Protein AF-A0A542PVY1-F1 (afdb_monomer_lite)

pLDDT: mean 71.06, std 14.9, range [34.75, 87.88]

Radius of gyration: 14.7 Å; chains: 1; bounding box: 42×35×41 Å

Sequence (108 aa):
MTVNDLQDCLGIVIVGTPQEGRYKKALEAAKSHVKQKCNNPFIDVNGKETIPEDVQMGVALVVKSMLEEHSVASNSINGQLTESFFQGATYEAAKQYWKAHRRVGVVG

Secondary structure (DSSP, 8-state):
--HHHHHHHHT----SHHHHHHHHHHHHHHHHHHHHHHT---B-TTS-B---HHHHHHHHHHHHHHHS---S----TTS---GGGG-SHHHHHHHHHHHTT-------

Foldseek 3Di:
DAVVLLCVLVVHDQDDDVSNVLLVVLLVVLLVVLCVQLVHNCQDPVRDRDQPPLLSSLSSLSSVLLVPPPPDDDPPDDDDPPCVSQDDPSNVVSCVSCVVSRPPPPPD

Structure (mmCIF, N/CA/C/O backbone):
data_AF-A0A542PVY1-F1
#
_entry.id   AF-A0A542PVY1-F1
#
loop_
_atom_site.group_PDB
_atom_site.id
_atom_site.type_symbol
_atom_site.label_atom_id
_atom_site.label_alt_id
_atom_site.label_comp_id
_atom_site.label_asym_id
_atom_site.label_entity_id
_atom_site.label_seq_id
_atom_site.pdbx_PDB_ins_code
_atom_site.Cartn_x
_atom_site.Cartn_y
_atom_site.Cartn_z
_atom_site.occupancy
_atom_site.B_iso_or_equiv
_atom_site.auth_seq_id
_atom_site.auth_comp_id
_atom_site.auth_asym_id
_atom_site.auth_atom_id
_atom_site.pdbx_PDB_model_num
ATOM 1 N N . MET A 1 1 ? 1.845 -5.191 5.051 1.00 72.38 1 MET A N 1
ATOM 2 C CA . MET A 1 1 ? 2.269 -5.312 3.644 1.00 72.38 1 MET A CA 1
ATOM 3 C C . MET A 1 1 ? 3.622 -4.643 3.411 1.00 72.38 1 MET A C 1
ATOM 5 O O . MET A 1 1 ? 3.837 -3.484 3.783 1.00 72.38 1 MET A O 1
ATOM 9 N N . THR A 1 2 ? 4.512 -5.415 2.803 1.00 81.19 2 THR A N 1
ATOM 10 C CA . THR A 1 2 ? 5.871 -5.114 2.352 1.00 81.19 2 THR A CA 1
ATOM 11 C C . THR A 1 2 ? 5.916 -5.046 0.820 1.00 81.19 2 THR A C 1
ATOM 13 O O . THR A 1 2 ? 4.907 -5.247 0.146 1.00 81.19 2 THR A O 1
ATOM 16 N N . VAL A 1 3 ? 7.089 -4.760 0.251 1.00 80.44 3 VAL A N 1
ATOM 17 C CA . VAL A 1 3 ? 7.289 -4.763 -1.209 1.00 80.44 3 VAL A CA 1
ATOM 18 C C . VAL A 1 3 ? 7.165 -6.174 -1.797 1.00 80.44 3 VAL A C 1
ATOM 20 O O . VAL A 1 3 ? 6.751 -6.306 -2.942 1.00 80.44 3 VAL A O 1
ATOM 23 N N . ASN A 1 4 ? 7.470 -7.228 -1.033 1.00 82.94 4 ASN A N 1
ATOM 24 C CA . ASN A 1 4 ? 7.249 -8.606 -1.482 1.00 82.94 4 ASN A CA 1
ATOM 25 C C . ASN A 1 4 ? 5.757 -8.930 -1.580 1.00 82.94 4 ASN A C 1
ATOM 27 O O . ASN A 1 4 ? 5.328 -9.457 -2.598 1.00 82.94 4 ASN A O 1
ATOM 31 N N . ASP A 1 5 ? 4.963 -8.538 -0.579 1.00 82.81 5 ASP A N 1
ATOM 32 C CA . ASP A 1 5 ? 3.503 -8.720 -0.624 1.00 82.81 5 ASP A CA 1
ATOM 33 C C . ASP A 1 5 ? 2.889 -7.972 -1.819 1.00 82.81 5 ASP A C 1
ATOM 35 O O . ASP A 1 5 ? 1.951 -8.443 -2.451 1.00 82.81 5 ASP A O 1
ATOM 39 N N . LEU A 1 6 ? 3.447 -6.803 -2.158 1.00 82.31 6 LEU A N 1
ATOM 40 C CA . LEU A 1 6 ? 3.046 -6.037 -3.336 1.00 82.31 6 LEU A CA 1
ATOM 41 C C . LEU A 1 6 ? 3.332 -6.792 -4.646 1.00 82.31 6 LEU A C 1
ATOM 43 O O . LEU A 1 6 ? 2.497 -6.777 -5.548 1.00 82.31 6 LEU A O 1
ATOM 47 N N . GLN A 1 7 ? 4.509 -7.415 -4.756 1.00 83.06 7 GLN A N 1
ATOM 48 C CA . GLN A 1 7 ? 4.887 -8.217 -5.924 1.00 83.06 7 GLN A CA 1
ATOM 49 C C . GLN A 1 7 ? 3.934 -9.392 -6.112 1.00 83.06 7 GLN A C 1
ATOM 51 O O . GLN A 1 7 ? 3.465 -9.608 -7.226 1.00 83.06 7 GLN A O 1
ATOM 56 N N . ASP A 1 8 ? 3.596 -10.075 -5.020 1.00 83.38 8 ASP A N 1
ATOM 57 C CA . ASP A 1 8 ? 2.662 -11.200 -5.022 1.00 83.38 8 ASP A CA 1
ATOM 58 C C . ASP A 1 8 ? 1.238 -10.753 -5.401 1.00 83.38 8 ASP A C 1
ATOM 60 O O . ASP A 1 8 ? 0.648 -11.284 -6.340 1.00 83.38 8 ASP A O 1
ATOM 64 N N . CYS A 1 9 ? 0.735 -9.672 -4.787 1.00 80.56 9 CYS A N 1
ATOM 65 C CA . CYS A 1 9 ? -0.594 -9.122 -5.083 1.00 80.56 9 CYS A CA 1
ATOM 66 C C . CYS A 1 9 ? -0.763 -8.680 -6.545 1.00 80.56 9 CYS A C 1
ATOM 68 O O . CYS A 1 9 ? -1.857 -8.774 -7.098 1.00 80.56 9 CYS A O 1
ATOM 70 N N . LEU A 1 10 ? 0.290 -8.132 -7.159 1.00 79.06 10 LEU A N 1
ATOM 71 C CA . LEU A 1 10 ? 0.229 -7.578 -8.516 1.00 79.06 10 LEU A CA 1
ATOM 72 C C . LEU A 1 10 ? 0.783 -8.517 -9.591 1.00 79.06 10 LEU A C 1
ATOM 74 O O . LEU A 1 10 ? 0.657 -8.201 -10.775 1.00 79.06 10 LEU A O 1
ATOM 78 N N . GLY A 1 11 ? 1.420 -9.624 -9.204 1.00 81.12 11 GLY A N 1
ATOM 79 C CA . GLY A 1 11 ? 2.152 -10.501 -10.119 1.00 81.12 11 GLY A CA 1
ATOM 80 C C . GLY A 1 11 ? 3.301 -9.794 -10.849 1.00 81.12 11 GLY A C 1
ATOM 81 O O . GLY A 1 11 ? 3.599 -10.132 -11.994 1.00 81.12 11 GLY A O 1
ATOM 82 N N . ILE A 1 12 ? 3.916 -8.780 -10.230 1.00 78.81 12 ILE A N 1
ATOM 83 C CA . ILE A 1 12 ? 5.032 -8.016 -10.814 1.00 78.81 12 ILE A CA 1
ATOM 84 C C . ILE A 1 12 ? 6.349 -8.407 -10.156 1.00 78.81 12 ILE A C 1
ATOM 86 O O . ILE A 1 12 ? 6.386 -8.722 -8.971 1.00 78.81 12 ILE A O 1
ATOM 90 N N . VAL A 1 13 ? 7.449 -8.305 -10.899 1.00 79.94 13 VAL A N 1
ATOM 91 C CA . VAL A 1 13 ? 8.795 -8.495 -10.349 1.00 79.94 13 VAL A CA 1
ATOM 92 C C . VAL A 1 13 ? 9.482 -7.140 -10.265 1.00 79.94 13 VAL A C 1
ATOM 94 O O . VAL A 1 13 ? 9.663 -6.461 -11.276 1.00 79.94 13 VAL A O 1
ATOM 97 N N . ILE A 1 14 ? 9.866 -6.738 -9.055 1.00 74.88 14 ILE A N 1
ATOM 98 C CA . ILE A 1 14 ? 10.590 -5.485 -8.824 1.00 74.88 14 ILE A CA 1
ATOM 99 C C . ILE A 1 14 ? 12.074 -5.825 -8.752 1.00 74.88 14 ILE A C 1
ATOM 101 O O . ILE A 1 14 ? 12.546 -6.356 -7.748 1.00 74.88 14 ILE A O 1
ATOM 105 N N . VAL A 1 15 ? 12.813 -5.536 -9.824 1.00 68.25 15 VAL A N 1
ATOM 106 C CA . VAL A 1 15 ? 14.234 -5.890 -9.930 1.00 68.25 15 VAL A CA 1
ATOM 107 C C . VAL A 1 15 ? 15.089 -4.629 -9.858 1.00 68.25 15 VAL A C 1
ATOM 109 O O . VAL A 1 15 ? 15.070 -3.786 -10.752 1.00 68.25 15 VAL A O 1
ATOM 112 N N . GLY A 1 16 ? 15.891 -4.521 -8.799 1.00 66.25 16 GLY A N 1
ATOM 113 C CA . GLY A 1 16 ? 16.911 -3.483 -8.653 1.00 66.25 16 GLY A CA 1
ATOM 114 C C . GLY A 1 16 ? 16.559 -2.362 -7.672 1.00 66.25 16 GLY A C 1
ATOM 115 O O . GLY A 1 16 ? 15.407 -1.960 -7.500 1.00 66.25 16 GLY A O 1
ATOM 116 N N . THR A 1 17 ? 17.604 -1.810 -7.054 1.00 70.50 17 THR A N 1
ATOM 117 C CA . THR A 1 17 ? 17.530 -0.796 -5.990 1.00 70.50 17 THR A CA 1
ATOM 118 C C . THR A 1 17 ? 16.772 0.496 -6.352 1.00 70.50 17 THR A C 1
ATOM 120 O O . THR A 1 17 ? 16.004 0.965 -5.505 1.00 70.50 17 THR A O 1
ATOM 123 N N . PRO A 1 18 ? 16.891 1.097 -7.560 1.00 73.12 18 PRO A N 1
ATOM 124 C CA . PRO A 1 18 ? 16.155 2.326 -7.873 1.00 73.12 18 PRO A CA 1
ATOM 125 C C . PRO A 1 18 ? 14.652 2.096 -8.079 1.00 73.12 18 PRO A C 1
ATOM 127 O O . PRO A 1 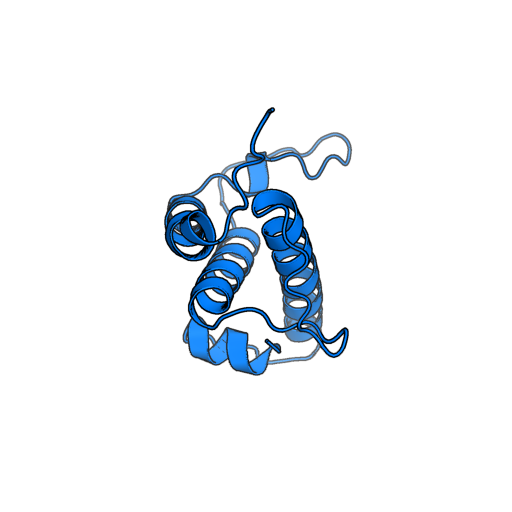18 ? 13.850 2.959 -7.713 1.00 73.12 18 PRO A O 1
ATOM 130 N N . GLN A 1 19 ? 14.248 0.942 -8.624 1.00 70.44 19 GLN A N 1
ATOM 131 C CA . GLN A 1 19 ? 12.833 0.580 -8.717 1.00 70.44 19 GLN A CA 1
ATOM 132 C C . GLN A 1 19 ? 12.275 0.277 -7.331 1.00 70.44 19 GLN A C 1
ATOM 134 O O . GLN A 1 19 ? 11.263 0.856 -6.948 1.00 70.44 19 GLN A O 1
ATOM 139 N N . GLU A 1 20 ? 12.968 -0.537 -6.535 1.00 79.44 20 GLU A N 1
ATOM 140 C CA . GLU A 1 20 ? 12.534 -0.885 -5.181 1.00 79.44 20 GLU A CA 1
ATOM 141 C C . GLU A 1 20 ? 12.303 0.362 -4.310 1.00 79.44 20 GLU A C 1
ATOM 143 O O . GLU A 1 20 ? 11.294 0.462 -3.612 1.00 79.44 20 GLU A O 1
ATOM 148 N N . GLY A 1 21 ? 13.176 1.371 -4.415 1.00 79.56 21 GLY A N 1
ATOM 149 C CA . GLY A 1 21 ? 12.993 2.659 -3.741 1.00 79.56 21 GLY A CA 1
ATOM 150 C C . GLY A 1 21 ? 11.740 3.423 -4.191 1.00 79.56 21 GLY A C 1
ATOM 151 O O . GLY A 1 21 ? 11.049 4.013 -3.356 1.00 79.56 21 GLY A O 1
ATOM 152 N N . ARG A 1 22 ? 11.406 3.395 -5.490 1.00 80.00 22 ARG A N 1
ATOM 153 C CA . ARG A 1 22 ? 10.163 3.988 -6.017 1.00 80.00 22 ARG A CA 1
ATOM 154 C C . ARG A 1 22 ? 8.930 3.253 -5.499 1.00 80.00 22 ARG A C 1
ATOM 156 O O . ARG A 1 22 ? 8.022 3.904 -4.989 1.00 80.00 22 ARG A O 1
ATOM 163 N N . TYR A 1 23 ? 8.932 1.922 -5.551 1.00 82.56 23 TYR A N 1
ATOM 164 C CA . TYR A 1 23 ? 7.834 1.097 -5.047 1.00 82.56 23 TYR A CA 1
ATOM 165 C C . TYR A 1 23 ? 7.634 1.257 -3.539 1.00 82.56 23 TYR A C 1
ATOM 167 O O . TYR A 1 23 ? 6.496 1.363 -3.099 1.00 82.56 23 TYR A O 1
ATOM 175 N N . LYS A 1 24 ? 8.707 1.369 -2.743 1.00 84.44 24 LYS A N 1
ATOM 176 C CA . LYS A 1 24 ? 8.605 1.680 -1.304 1.00 84.44 24 LYS A CA 1
ATOM 177 C C . LYS A 1 24 ? 7.913 3.018 -1.058 1.00 84.44 24 LYS A C 1
ATOM 179 O O . LYS A 1 24 ? 6.987 3.084 -0.257 1.00 84.44 24 LYS A O 1
ATOM 184 N N . LYS A 1 25 ? 8.325 4.077 -1.763 1.00 82.94 25 LYS A N 1
ATOM 185 C CA . LYS A 1 25 ? 7.694 5.402 -1.632 1.00 82.94 25 LYS A CA 1
ATOM 186 C C . LYS A 1 25 ? 6.226 5.382 -2.062 1.00 82.94 25 LYS A C 1
ATOM 188 O O . LYS A 1 25 ? 5.386 5.927 -1.352 1.00 82.94 25 LYS A O 1
ATOM 193 N N . ALA A 1 26 ? 5.922 4.738 -3.188 1.00 83.75 26 ALA A N 1
ATOM 194 C CA . ALA A 1 26 ? 4.554 4.591 -3.676 1.00 83.75 26 ALA A CA 1
ATOM 195 C C . ALA A 1 26 ? 3.693 3.785 -2.695 1.00 83.75 26 ALA A C 1
ATOM 197 O O . ALA A 1 26 ? 2.566 4.174 -2.411 1.00 83.75 26 ALA A O 1
ATOM 198 N N . LEU A 1 27 ? 4.241 2.714 -2.117 1.00 85.75 27 LEU A N 1
ATOM 199 C CA . LEU A 1 27 ? 3.562 1.885 -1.130 1.00 85.75 27 LEU A CA 1
ATOM 200 C C . LEU A 1 27 ? 3.196 2.673 0.131 1.00 85.75 27 LEU A C 1
ATOM 202 O O . LEU A 1 27 ? 2.059 2.600 0.592 1.00 85.75 27 LEU A O 1
ATOM 206 N N . GLU A 1 28 ? 4.129 3.449 0.678 1.00 84.81 28 GLU A N 1
ATOM 207 C CA . GLU A 1 28 ? 3.864 4.279 1.858 1.00 84.81 28 GLU A CA 1
ATOM 208 C C . GLU A 1 28 ? 2.826 5.374 1.565 1.00 84.81 28 GLU A C 1
ATOM 210 O O . GLU A 1 28 ? 1.903 5.589 2.357 1.00 84.81 28 GLU A O 1
ATOM 215 N N . ALA A 1 29 ? 2.904 6.010 0.391 1.00 83.06 29 ALA A N 1
ATOM 216 C CA . ALA A 1 29 ? 1.903 6.977 -0.054 1.00 83.06 29 ALA A CA 1
ATOM 217 C C . ALA A 1 29 ? 0.517 6.334 -0.229 1.00 83.06 29 ALA A C 1
ATOM 219 O O . ALA A 1 29 ? -0.476 6.874 0.258 1.00 83.06 29 ALA A O 1
ATOM 220 N N . ALA A 1 30 ? 0.445 5.155 -0.851 1.00 84.94 30 ALA A N 1
ATOM 221 C CA . ALA A 1 30 ? -0.793 4.411 -1.050 1.00 84.94 30 ALA A CA 1
ATOM 222 C C . ALA A 1 30 ? -1.431 4.004 0.285 1.00 84.94 30 ALA A C 1
ATOM 224 O O . ALA A 1 30 ? -2.625 4.222 0.481 1.00 84.94 30 ALA A O 1
ATOM 225 N N . LYS A 1 31 ? -0.645 3.496 1.244 1.00 84.44 31 LYS A N 1
ATOM 226 C CA . LYS A 1 31 ? -1.132 3.206 2.604 1.00 84.44 31 LYS A CA 1
ATOM 227 C C . LYS A 1 31 ? -1.707 4.453 3.268 1.00 84.44 31 LYS A C 1
ATOM 229 O O . LYS A 1 31 ? -2.803 4.396 3.820 1.00 84.44 31 LYS A O 1
ATOM 234 N N . SER A 1 32 ? -0.988 5.575 3.209 1.00 83.88 32 SER A N 1
ATOM 235 C CA . SER A 1 32 ? -1.449 6.850 3.772 1.00 83.88 32 SER A CA 1
ATOM 236 C C . SER A 1 32 ? -2.763 7.306 3.129 1.00 83.88 32 SER A C 1
ATOM 238 O O . SER A 1 32 ? -3.721 7.633 3.831 1.00 83.88 32 SER A O 1
ATOM 240 N N . HIS A 1 33 ? -2.858 7.227 1.800 1.00 82.75 33 HIS A N 1
ATOM 241 C CA . HIS A 1 33 ? -4.067 7.568 1.050 1.00 82.75 33 HIS A CA 1
ATOM 242 C C . HIS A 1 33 ? -5.258 6.691 1.436 1.00 82.75 33 HIS A C 1
ATOM 244 O O . HIS A 1 33 ? -6.342 7.201 1.716 1.00 82.75 33 HIS A O 1
ATOM 250 N N . VAL A 1 34 ? -5.065 5.373 1.510 1.00 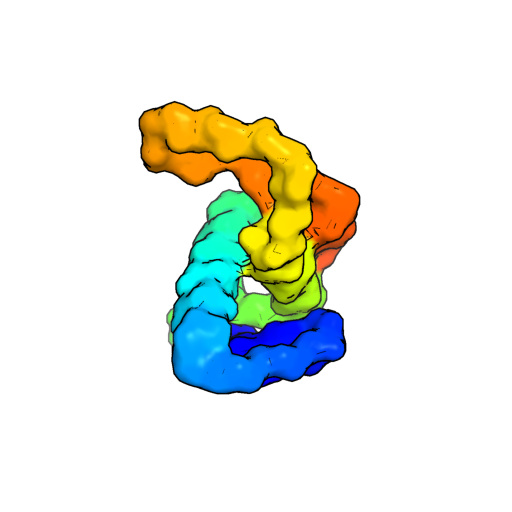82.94 34 VAL A N 1
ATOM 251 C CA . VAL A 1 34 ? -6.129 4.431 1.879 1.00 82.94 34 VAL A CA 1
ATOM 252 C C . VAL A 1 34 ? -6.581 4.646 3.322 1.00 82.94 34 VAL A C 1
ATOM 254 O O . VAL A 1 34 ? -7.786 4.680 3.566 1.00 82.94 34 VAL A O 1
ATOM 257 N N . LYS A 1 35 ? -5.660 4.892 4.264 1.00 82.38 35 LYS A N 1
ATOM 258 C CA . LYS A 1 35 ? -5.995 5.261 5.653 1.00 82.38 35 LYS A CA 1
ATOM 259 C C . LYS A 1 35 ? -6.860 6.518 5.717 1.00 82.38 35 LYS A C 1
ATOM 261 O O . LYS A 1 35 ? -7.890 6.518 6.389 1.00 82.38 35 LYS A O 1
ATOM 266 N N . GLN A 1 36 ? -6.478 7.567 4.985 1.00 82.69 36 GLN A N 1
ATOM 267 C CA . GLN A 1 36 ? -7.239 8.818 4.921 1.00 82.69 36 GLN A CA 1
ATOM 268 C C . GLN A 1 36 ? -8.621 8.610 4.294 1.00 82.69 36 GLN A C 1
ATOM 270 O O . GLN A 1 36 ? -9.627 9.051 4.848 1.00 82.69 36 GLN A O 1
ATOM 275 N N . LYS A 1 37 ? -8.707 7.890 3.167 1.00 80.38 37 LYS A N 1
ATOM 276 C CA . LYS A 1 37 ? -9.984 7.629 2.482 1.00 80.38 37 LYS A CA 1
ATOM 277 C C . LYS A 1 37 ? -10.913 6.735 3.308 1.00 80.38 37 LYS A C 1
ATOM 279 O O . LYS A 1 37 ? -12.127 6.958 3.280 1.00 80.38 37 LYS A O 1
ATOM 284 N N . CYS A 1 38 ? -10.363 5.765 4.041 1.00 77.56 38 CYS A N 1
ATOM 285 C CA . CYS A 1 38 ? -11.118 4.890 4.938 1.00 77.56 38 CYS A CA 1
ATOM 286 C C . CYS A 1 38 ? -11.451 5.538 6.284 1.00 77.56 38 CYS A C 1
ATOM 288 O O . CYS A 1 38 ? -12.291 5.005 7.007 1.00 77.56 38 CYS A O 1
ATOM 290 N N . ASN A 1 39 ? -10.799 6.658 6.615 1.00 80.50 39 ASN A N 1
ATOM 291 C CA . ASN A 1 39 ? -10.814 7.268 7.943 1.00 80.50 39 ASN A CA 1
ATOM 292 C C . ASN A 1 39 ? -10.564 6.227 9.053 1.00 80.50 39 ASN A C 1
ATOM 294 O O . ASN A 1 39 ? -11.240 6.170 10.082 1.00 80.50 39 ASN A O 1
ATOM 298 N N . ASN A 1 40 ? -9.628 5.320 8.778 1.00 78.88 40 ASN A N 1
ATOM 299 C CA . ASN A 1 40 ? -9.266 4.224 9.656 1.00 78.88 40 ASN A CA 1
ATOM 300 C C . ASN A 1 40 ? -7.748 4.045 9.572 1.00 78.88 40 ASN A C 1
ATOM 302 O O . ASN A 1 40 ? -7.234 3.786 8.482 1.00 78.88 40 ASN A O 1
ATOM 306 N N . PRO A 1 41 ? -7.014 4.188 10.686 1.00 72.50 41 PRO A N 1
ATOM 307 C CA . PRO A 1 41 ? -5.569 4.024 10.671 1.00 72.50 41 PRO A CA 1
ATOM 308 C C . PRO A 1 41 ? -5.135 2.558 10.491 1.00 72.50 41 PRO A C 1
ATOM 310 O O . PRO A 1 41 ? -3.943 2.319 10.316 1.00 72.50 41 PRO A O 1
ATOM 313 N N . PHE A 1 42 ? -6.076 1.598 10.500 1.00 77.69 42 PHE A N 1
ATOM 314 C CA . PHE A 1 42 ? -5.812 0.153 10.445 1.00 77.69 42 PHE A CA 1
ATOM 315 C C . PHE A 1 42 ? -4.821 -0.280 11.528 1.00 77.69 42 PHE A C 1
ATOM 317 O O . PHE A 1 42 ? -3.901 -1.053 11.282 1.00 77.69 42 PHE A O 1
ATOM 324 N N . ILE A 1 43 ? -4.984 0.276 12.727 1.00 77.00 43 ILE A N 1
ATOM 325 C CA . ILE A 1 43 ? -4.174 -0.053 13.894 1.00 77.00 43 ILE A CA 1
ATOM 326 C C . ILE A 1 43 ? -4.934 -1.094 14.714 1.00 77.00 43 ILE A C 1
ATOM 328 O O . ILE A 1 43 ? -6.096 -0.890 15.062 1.00 77.00 43 ILE A O 1
ATOM 332 N N . ASP A 1 44 ? -4.269 -2.211 14.985 1.00 71.81 44 ASP A N 1
ATOM 333 C CA . ASP A 1 44 ? -4.770 -3.297 15.820 1.00 71.81 44 ASP A CA 1
ATOM 334 C C . ASP A 1 44 ? -4.715 -2.927 17.315 1.00 71.81 44 ASP A C 1
ATOM 336 O O . ASP A 1 44 ? -4.082 -1.939 17.696 1.00 71.81 44 ASP A O 1
ATOM 340 N N . VAL A 1 45 ? -5.325 -3.732 18.193 1.00 69.44 45 VAL A N 1
ATOM 341 C CA . VAL A 1 45 ? -5.378 -3.481 19.651 1.00 69.44 45 VAL A CA 1
ATOM 342 C C . VAL A 1 45 ? -3.995 -3.352 20.302 1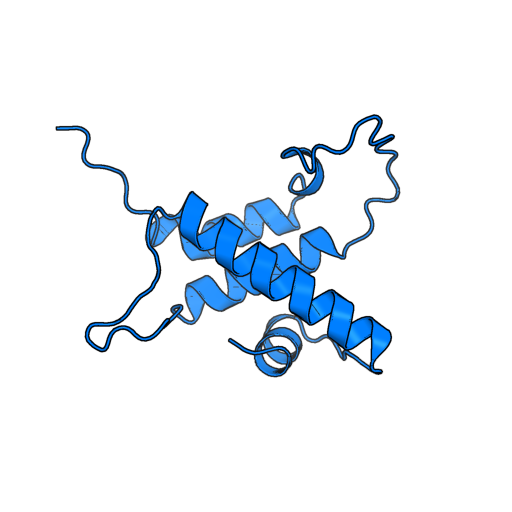.00 69.44 45 VAL A C 1
ATOM 344 O O . VAL A 1 45 ? -3.857 -2.749 21.361 1.00 69.44 45 VAL A O 1
ATOM 347 N N . ASN A 1 46 ? -2.960 -3.870 19.639 1.00 72.75 46 ASN A N 1
ATOM 348 C CA . ASN A 1 46 ? -1.563 -3.787 20.060 1.00 72.75 46 ASN A CA 1
ATOM 349 C C . ASN A 1 46 ? -0.828 -2.526 19.560 1.00 72.75 46 ASN A C 1
ATOM 351 O O . ASN A 1 46 ? 0.392 -2.441 19.678 1.00 72.75 46 ASN A O 1
ATOM 355 N N . GLY A 1 47 ? -1.522 -1.570 18.934 1.00 71.12 47 GLY A N 1
ATOM 356 C CA . GLY A 1 47 ? -0.890 -0.378 18.354 1.00 71.12 47 GLY A CA 1
ATOM 357 C C . GLY A 1 47 ? -0.123 -0.650 17.053 1.00 71.12 47 GLY A C 1
ATOM 358 O O . GLY A 1 47 ? 0.591 0.221 16.561 1.00 71.12 47 GLY A O 1
ATOM 359 N N . LYS A 1 48 ? -0.264 -1.851 16.477 1.00 76.44 48 LYS A N 1
ATOM 360 C CA . LYS A 1 48 ? 0.430 -2.272 15.255 1.00 76.44 48 LYS A CA 1
ATOM 361 C C . LYS A 1 48 ? -0.451 -2.066 14.029 1.00 76.44 48 LYS A C 1
ATOM 363 O O . LYS A 1 48 ? -1.610 -2.471 14.028 1.00 76.44 48 LYS A O 1
ATOM 368 N N . GLU A 1 49 ? 0.113 -1.509 12.960 1.00 74.25 49 GLU A N 1
ATOM 369 C CA . GLU A 1 49 ? -0.579 -1.431 11.672 1.00 74.25 49 GLU A CA 1
ATOM 370 C C . GLU A 1 49 ? -0.857 -2.825 11.105 1.00 74.25 49 GLU A C 1
ATOM 372 O O . GLU A 1 49 ? 0.058 -3.550 10.706 1.00 74.25 49 GLU A O 1
ATOM 377 N N . THR A 1 50 ? -2.137 -3.171 11.046 1.00 77.88 50 THR A N 1
ATOM 378 C CA . THR A 1 50 ? -2.653 -4.418 10.494 1.00 77.88 50 THR A CA 1
ATOM 379 C C . THR A 1 50 ? -3.683 -4.071 9.432 1.00 77.88 50 THR A C 1
ATOM 381 O O . THR A 1 50 ? -4.858 -3.840 9.708 1.00 77.88 50 THR A O 1
ATOM 384 N N . ILE A 1 51 ? -3.209 -3.993 8.190 1.00 78.12 51 ILE A N 1
ATOM 385 C CA . ILE A 1 51 ? -4.059 -3.786 7.018 1.00 78.12 51 ILE A CA 1
ATOM 386 C C . ILE A 1 51 ? -4.673 -5.148 6.645 1.00 78.12 51 ILE A C 1
ATOM 388 O O . ILE A 1 51 ? -3.891 -6.068 6.375 1.00 78.12 51 ILE A O 1
ATOM 392 N N . PRO A 1 52 ? -6.015 -5.290 6.617 1.00 79.75 52 PRO A N 1
ATOM 393 C CA . PRO A 1 52 ? -6.688 -6.519 6.188 1.00 79.75 52 PRO A CA 1
ATOM 394 C C . PRO A 1 52 ? -6.257 -6.924 4.780 1.00 79.75 52 PRO A C 1
ATOM 396 O O . PRO A 1 52 ? -6.014 -6.044 3.956 1.00 79.75 52 PRO A O 1
ATOM 399 N N . GLU A 1 53 ? -6.192 -8.221 4.489 1.00 77.88 53 GLU A N 1
ATOM 400 C CA . GLU A 1 53 ? -5.763 -8.733 3.177 1.00 77.88 53 GLU A CA 1
ATOM 401 C C . GLU A 1 53 ? -6.578 -8.136 2.020 1.00 77.88 53 GLU A C 1
ATOM 403 O O . GLU A 1 53 ? -5.994 -7.697 1.028 1.00 77.88 53 GLU A O 1
ATOM 408 N N . ASP A 1 54 ? -7.892 -7.964 2.196 1.00 75.75 54 ASP A N 1
ATOM 409 C CA . ASP A 1 54 ? -8.749 -7.277 1.222 1.00 75.75 54 ASP A CA 1
ATOM 410 C C . ASP A 1 54 ? -8.229 -5.867 0.909 1.00 75.75 54 ASP A C 1
ATOM 412 O O . ASP A 1 54 ? -8.049 -5.483 -0.246 1.00 75.75 54 ASP A O 1
ATOM 416 N N . VAL A 1 55 ? -7.889 -5.097 1.944 1.00 82.81 55 VAL A N 1
ATOM 417 C CA . VAL A 1 55 ? -7.368 -3.732 1.804 1.00 82.81 55 VAL A CA 1
ATOM 418 C C . VAL A 1 55 ? -5.954 -3.732 1.218 1.00 82.81 55 VAL A C 1
ATOM 420 O O . VAL A 1 55 ? -5.602 -2.786 0.513 1.00 82.81 55 VAL A O 1
ATOM 423 N N . GLN A 1 56 ? -5.149 -4.774 1.451 1.00 84.81 56 GLN A N 1
ATOM 424 C CA . GLN A 1 56 ? -3.810 -4.895 0.862 1.00 84.81 56 GLN A CA 1
ATOM 425 C C . GLN A 1 56 ? -3.874 -4.978 -0.664 1.00 84.81 56 GLN A C 1
ATOM 427 O O . GLN A 1 56 ? -3.110 -4.275 -1.327 1.00 84.81 56 GLN A O 1
ATOM 432 N N . MET A 1 57 ? -4.827 -5.733 -1.222 1.00 84.00 57 MET A N 1
ATOM 433 C CA . MET A 1 57 ? -5.059 -5.777 -2.670 1.00 84.00 57 MET A CA 1
ATOM 434 C C . MET A 1 57 ? -5.467 -4.401 -3.216 1.00 84.00 57 MET A C 1
ATOM 436 O O . MET A 1 57 ? -4.952 -3.946 -4.238 1.00 84.00 57 MET A O 1
ATOM 440 N N . GLY A 1 58 ? -6.323 -3.678 -2.490 1.00 85.31 58 GLY A N 1
ATOM 441 C CA . GLY A 1 58 ? -6.640 -2.288 -2.814 1.00 85.31 58 GLY A CA 1
ATOM 442 C C . GLY A 1 58 ? -5.385 -1.409 -2.847 1.00 85.31 58 GLY A C 1
ATOM 443 O O . GLY A 1 58 ? -5.122 -0.736 -3.844 1.00 85.31 58 GLY A O 1
ATOM 444 N N . VAL A 1 59 ? -4.581 -1.419 -1.778 1.00 86.50 59 VAL A N 1
ATOM 445 C CA . VAL A 1 59 ? -3.321 -0.656 -1.697 1.00 86.50 59 VAL A CA 1
ATOM 446 C C . VAL A 1 59 ? -2.396 -1.018 -2.859 1.00 86.50 59 VAL A C 1
ATOM 448 O O . VAL A 1 59 ? -1.809 -0.124 -3.468 1.00 86.50 59 VAL A O 1
ATOM 451 N N . ALA A 1 60 ? -2.312 -2.298 -3.218 1.00 87.88 60 ALA A N 1
ATOM 452 C CA . ALA A 1 60 ? -1.524 -2.759 -4.348 1.00 87.88 60 ALA A CA 1
ATOM 453 C C . ALA A 1 60 ? -1.999 -2.138 -5.668 1.00 87.88 60 ALA A C 1
ATOM 455 O O . ALA A 1 60 ? -1.192 -1.596 -6.421 1.00 87.88 60 ALA A O 1
ATOM 456 N N . LEU A 1 61 ? -3.309 -2.129 -5.922 1.00 85.25 61 LEU A N 1
ATOM 457 C CA . LEU A 1 61 ? -3.895 -1.501 -7.106 1.00 85.25 61 LEU A CA 1
ATOM 458 C C . LEU A 1 61 ? -3.696 0.022 -7.135 1.00 85.25 61 LEU A C 1
ATOM 460 O O . LEU A 1 61 ? -3.523 0.585 -8.213 1.00 85.25 61 LEU A O 1
ATOM 464 N N . VAL A 1 62 ? -3.648 0.697 -5.980 1.00 84.62 62 VAL A N 1
ATOM 465 C CA . VAL A 1 62 ? -3.265 2.122 -5.914 1.00 84.62 62 VAL A CA 1
ATOM 466 C C . VAL A 1 62 ? -1.831 2.300 -6.359 1.00 84.62 62 VAL A C 1
ATOM 468 O O . VAL A 1 62 ? -1.575 3.120 -7.234 1.00 84.62 62 VAL A O 1
ATOM 471 N N . VAL A 1 63 ? -0.904 1.525 -5.793 1.00 85.12 63 VAL A N 1
ATOM 472 C CA . VAL A 1 63 ? 0.509 1.580 -6.186 1.00 85.12 63 VAL A CA 1
ATOM 473 C C . VAL A 1 63 ? 0.650 1.305 -7.678 1.00 85.12 63 VAL A C 1
ATOM 475 O O . VAL A 1 63 ? 1.354 2.042 -8.360 1.00 85.12 63 VAL A O 1
ATOM 478 N N . LYS A 1 64 ? -0.076 0.310 -8.197 1.00 83.50 64 LYS A N 1
ATOM 479 C CA . LYS A 1 64 ? -0.140 0.031 -9.629 1.00 83.50 64 LYS A CA 1
ATOM 480 C C . LYS A 1 64 ? -0.627 1.254 -10.403 1.00 83.50 64 LYS A C 1
ATOM 482 O O . LYS A 1 64 ? 0.093 1.698 -11.277 1.00 83.50 64 LYS A O 1
ATOM 487 N N . SER A 1 65 ? -1.749 1.867 -10.028 1.00 79.50 65 SER A N 1
ATOM 488 C CA . SER A 1 65 ? -2.269 3.065 -10.709 1.00 79.50 65 SER A CA 1
ATOM 489 C C . SER A 1 65 ? -1.328 4.276 -10.641 1.00 79.50 65 SER A C 1
ATOM 491 O O . SER A 1 65 ? -1.288 5.070 -11.568 1.00 79.50 65 SER A O 1
ATOM 493 N N . MET A 1 66 ? -0.536 4.406 -9.569 1.00 76.06 66 MET A N 1
ATOM 494 C CA . MET A 1 66 ? 0.465 5.471 -9.428 1.00 76.06 66 MET A CA 1
ATOM 495 C C . MET A 1 66 ? 1.688 5.252 -10.328 1.00 76.06 66 MET A C 1
ATOM 497 O O . MET A 1 66 ? 2.416 6.201 -10.612 1.00 76.06 66 MET A O 1
ATOM 501 N N . LEU A 1 67 ? 1.958 3.998 -10.698 1.00 75.69 67 LEU A N 1
ATOM 502 C CA . LEU A 1 67 ? 3.116 3.590 -11.493 1.00 75.69 67 LEU A CA 1
ATOM 503 C C . LEU A 1 67 ? 2.758 3.257 -12.943 1.00 75.69 67 LEU A C 1
ATOM 505 O O . LEU A 1 67 ? 3.644 3.263 -13.794 1.00 75.69 67 LEU A O 1
ATOM 509 N N . GLU A 1 68 ? 1.486 2.980 -13.227 1.00 68.75 68 GLU A N 1
ATOM 510 C CA . GLU A 1 68 ? 0.923 2.975 -14.569 1.00 68.75 68 GLU A CA 1
ATOM 511 C C . GLU A 1 68 ? 1.062 4.400 -15.114 1.00 68.75 68 GLU A C 1
ATOM 513 O O . GLU A 1 68 ? 0.310 5.306 -14.757 1.00 68.75 68 GLU A O 1
ATOM 518 N N . GLU A 1 69 ? 2.085 4.620 -15.944 1.00 53.09 69 GLU A N 1
ATOM 519 C CA . GLU A 1 69 ? 2.245 5.855 -16.701 1.00 53.09 69 GLU A CA 1
ATOM 520 C C . GLU A 1 69 ? 0.977 6.094 -17.518 1.00 53.09 69 GLU A C 1
ATOM 522 O O . GLU A 1 69 ? 0.751 5.483 -18.563 1.00 53.09 69 GLU A O 1
ATOM 527 N N . HIS A 1 70 ? 0.151 7.037 -17.078 1.00 46.91 70 HIS A N 1
ATOM 528 C CA . HIS A 1 70 ? -0.781 7.675 -17.983 1.00 46.91 70 HIS A CA 1
ATOM 529 C C . HIS A 1 70 ? 0.057 8.470 -18.992 1.00 46.91 70 HIS A C 1
ATOM 531 O O . HIS A 1 70 ? 0.423 9.618 -18.746 1.00 46.91 70 HIS A O 1
ATOM 537 N N . SER A 1 71 ? 0.332 7.883 -20.163 1.00 39.84 71 SER A N 1
ATOM 538 C CA . SER A 1 71 ? 0.839 8.573 -21.365 1.00 39.84 71 SER A CA 1
ATOM 539 C C . SER A 1 71 ? -0.149 9.619 -21.922 1.00 39.84 71 SER A C 1
ATOM 541 O O . SER A 1 71 ? -0.181 9.894 -23.117 1.00 39.84 71 SER A O 1
ATOM 543 N N . VAL A 1 72 ? -0.968 10.223 -21.063 1.00 44.19 72 VAL A N 1
ATOM 544 C CA . VAL A 1 72 ? -1.840 11.354 -21.351 1.00 44.19 72 VAL A CA 1
ATOM 545 C C . VAL A 1 72 ? -1.476 12.475 -20.389 1.00 44.19 72 VAL A C 1
ATOM 547 O O . VAL A 1 72 ? -1.972 12.565 -19.272 1.00 44.19 72 VAL A O 1
ATOM 550 N N . ALA A 1 73 ? -0.538 13.295 -20.861 1.00 41.53 73 ALA A N 1
ATOM 551 C CA . ALA A 1 73 ? -0.407 14.719 -20.587 1.00 41.53 73 ALA A CA 1
ATOM 552 C C . ALA A 1 73 ? -1.086 15.216 -19.299 1.00 41.53 73 ALA A C 1
ATOM 554 O O . ALA A 1 73 ? -2.206 15.719 -19.323 1.00 41.53 73 ALA A O 1
ATOM 555 N N . SER A 1 74 ? -0.368 15.182 -18.183 1.00 41.22 74 SER A N 1
ATOM 556 C CA . SER A 1 74 ? -0.608 16.150 -17.117 1.00 41.22 74 SER A CA 1
ATOM 557 C C . SER A 1 74 ? 0.638 16.997 -16.962 1.00 41.22 74 SER A C 1
ATOM 559 O O . SER A 1 74 ? 1.600 16.632 -16.292 1.00 41.22 74 SER A O 1
ATOM 561 N N . ASN A 1 75 ? 0.609 18.150 -17.627 1.00 38.91 75 ASN A N 1
ATOM 562 C CA . ASN A 1 75 ? 1.406 19.304 -17.247 1.00 38.91 75 ASN A CA 1
ATOM 563 C C . ASN A 1 75 ? 1.061 19.657 -15.790 1.00 38.91 75 ASN A C 1
ATOM 565 O O . ASN A 1 75 ? 0.186 20.483 -15.538 1.00 38.91 75 ASN A O 1
ATOM 569 N N . SER A 1 76 ? 1.729 19.035 -14.818 1.00 41.22 76 SER A N 1
ATOM 570 C CA . SER A 1 76 ? 1.717 19.496 -13.430 1.00 41.22 76 SER A CA 1
ATOM 571 C C . SER A 1 76 ? 2.589 20.744 -13.324 1.00 41.22 76 SER A C 1
ATOM 573 O O . SER A 1 76 ? 3.725 20.711 -12.856 1.00 41.22 76 SER A O 1
ATOM 575 N N . ILE A 1 77 ? 2.041 21.870 -13.776 1.00 42.25 77 ILE A N 1
ATOM 576 C CA . ILE A 1 77 ? 2.479 23.186 -13.324 1.00 42.25 77 ILE A CA 1
ATOM 577 C C . ILE A 1 77 ? 2.088 23.262 -11.838 1.00 42.25 77 ILE A C 1
ATOM 579 O O . ILE A 1 77 ? 0.926 23.069 -11.490 1.00 42.25 77 ILE A O 1
ATOM 583 N N . ASN A 1 78 ? 3.056 23.547 -10.964 1.00 39.53 78 ASN A N 1
ATOM 584 C CA . ASN A 1 78 ? 2.849 23.956 -9.568 1.00 39.53 78 ASN A CA 1
ATOM 585 C C . ASN A 1 78 ? 2.539 22.900 -8.484 1.00 39.53 78 ASN A C 1
ATOM 587 O O . ASN A 1 78 ? 1.789 23.175 -7.553 1.00 39.53 78 ASN A O 1
ATOM 591 N N . GLY A 1 79 ? 3.206 21.740 -8.502 1.00 43.38 79 GLY A N 1
ATOM 592 C CA . GLY A 1 79 ? 3.583 21.051 -7.248 1.00 43.38 79 GLY A CA 1
ATOM 593 C C . GLY A 1 79 ? 2.455 20.539 -6.340 1.00 43.38 79 GLY A C 1
ATOM 594 O O . GLY A 1 79 ? 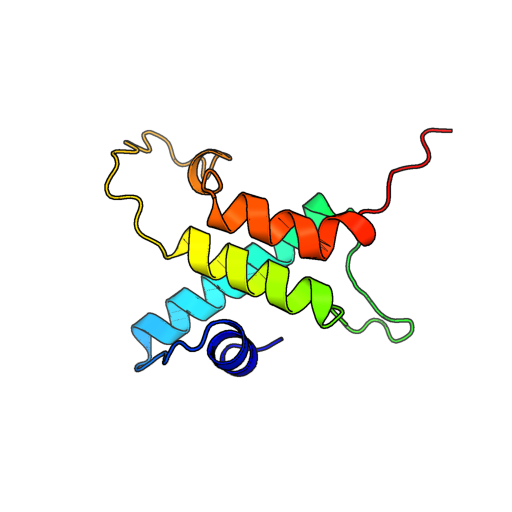2.722 20.122 -5.215 1.00 43.38 79 GLY A O 1
ATOM 595 N N . GLN A 1 80 ? 1.212 20.525 -6.811 1.00 43.03 80 GLN A N 1
ATOM 596 C CA . GLN A 1 80 ? 0.126 19.816 -6.159 1.00 43.03 80 GLN A CA 1
ATOM 597 C C . GLN A 1 80 ? 0.031 18.436 -6.815 1.00 43.03 80 GLN A C 1
ATOM 599 O O . GLN A 1 80 ? -0.316 18.310 -7.988 1.00 43.03 80 GLN A O 1
ATOM 604 N N . LEU A 1 81 ? 0.364 17.384 -6.062 1.00 49.94 81 LEU A N 1
ATOM 605 C CA . LEU A 1 81 ? -0.076 16.013 -6.346 1.00 49.94 81 LEU A CA 1
ATOM 606 C C . LEU A 1 81 ? -1.593 15.960 -6.099 1.00 49.94 81 LEU A C 1
ATOM 608 O O . LEU A 1 81 ? -2.066 15.365 -5.134 1.00 49.94 81 LEU A O 1
ATOM 612 N N . THR A 1 82 ? -2.354 16.708 -6.893 1.00 46.34 82 THR A N 1
ATOM 613 C CA . THR A 1 82 ? -3.806 16.810 -6.781 1.00 46.34 82 THR A CA 1
ATOM 614 C C . THR A 1 82 ? -4.435 15.599 -7.457 1.00 46.34 82 THR A C 1
ATOM 616 O O . THR A 1 82 ? -3.831 14.961 -8.315 1.00 46.34 82 THR A O 1
ATOM 619 N N . GLU A 1 83 ? -5.645 15.263 -7.026 1.00 48.19 83 GLU A N 1
ATOM 620 C CA . GLU A 1 83 ? -6.382 14.003 -7.208 1.00 48.19 83 GLU A CA 1
ATOM 621 C C . GLU A 1 83 ? -6.440 13.407 -8.635 1.00 48.19 83 GLU A C 1
ATOM 623 O O . GLU A 1 83 ? -6.803 12.242 -8.792 1.00 48.19 83 GLU A O 1
ATOM 628 N N . SER A 1 84 ? -6.022 14.152 -9.657 1.00 46.28 84 SER A N 1
ATOM 629 C CA . SER A 1 84 ? -5.882 13.757 -11.063 1.00 46.28 84 SER A CA 1
ATOM 630 C C . SER A 1 84 ? -4.938 12.568 -11.305 1.00 46.28 84 SER A C 1
ATOM 632 O O . SER A 1 84 ? -5.140 11.831 -12.263 1.00 46.28 84 SER A O 1
ATOM 634 N N . PHE A 1 85 ? -3.939 12.328 -10.442 1.00 52.34 85 PHE A N 1
ATOM 635 C CA . PHE A 1 85 ? -3.058 11.144 -10.545 1.00 52.34 85 PHE A CA 1
ATOM 636 C C . PHE A 1 85 ? -3.768 9.823 -10.214 1.00 52.34 85 PHE A C 1
ATOM 638 O O . PHE A 1 85 ? -3.290 8.755 -10.578 1.00 52.34 85 PHE A O 1
ATOM 645 N N . PHE A 1 86 ? -4.906 9.888 -9.522 1.00 56.50 86 PHE A N 1
ATOM 646 C CA . PHE A 1 86 ? -5.689 8.724 -9.111 1.00 56.50 86 PHE A CA 1
ATOM 647 C C . PHE A 1 86 ? -6.972 8.590 -9.948 1.00 56.50 86 PHE A C 1
ATOM 649 O O . PHE A 1 86 ? -7.988 8.106 -9.456 1.00 56.50 86 PHE A O 1
ATOM 656 N N . GLN A 1 87 ? -6.967 9.040 -11.206 1.00 51.44 87 GLN A N 1
ATOM 657 C CA . GLN A 1 87 ? -8.076 8.838 -12.142 1.00 51.44 87 GLN A CA 1
ATOM 658 C C . GLN A 1 87 ? -7.749 7.714 -13.126 1.00 51.44 87 GLN A C 1
ATOM 660 O O . GLN A 1 87 ? -7.056 7.912 -14.117 1.00 51.44 87 GLN A O 1
ATOM 665 N N . GLY A 1 88 ? -8.292 6.526 -12.867 1.00 62.09 88 GLY A N 1
ATOM 666 C CA . GLY A 1 88 ? -8.157 5.378 -13.759 1.00 62.09 88 GLY A CA 1
ATOM 667 C C . GLY A 1 88 ? -9.032 4.208 -13.322 1.00 62.09 88 GLY A C 1
ATOM 668 O O . GLY A 1 88 ? -9.405 4.101 -12.151 1.00 62.09 88 GLY A O 1
ATOM 669 N N . ALA A 1 89 ? -9.349 3.309 -14.257 1.00 65.38 89 ALA A N 1
ATOM 670 C CA . ALA A 1 89 ? -10.136 2.105 -13.976 1.00 65.38 89 ALA A CA 1
ATOM 671 C C . ALA A 1 89 ? -9.488 1.235 -12.881 1.00 65.38 89 ALA A C 1
ATOM 673 O O . ALA A 1 89 ? -10.193 0.678 -12.041 1.00 65.38 89 ALA A O 1
ATOM 674 N N . THR A 1 90 ? -8.150 1.197 -12.829 1.00 76.31 90 THR A N 1
ATOM 675 C CA . THR A 1 90 ? -7.376 0.508 -11.785 1.00 76.31 90 THR A CA 1
ATOM 676 C C . THR A 1 90 ? -7.643 1.093 -10.394 1.00 76.31 90 THR A C 1
ATOM 678 O O . THR A 1 90 ? -7.853 0.343 -9.442 1.00 76.31 90 THR A O 1
ATOM 681 N N . TYR A 1 91 ? -7.707 2.424 -10.265 1.00 76.75 91 TYR A N 1
ATOM 682 C CA . TYR A 1 91 ? -8.026 3.074 -8.991 1.00 76.75 91 TYR A CA 1
ATOM 683 C C . TYR A 1 91 ? -9.495 2.873 -8.592 1.00 76.75 91 TYR A C 1
ATOM 685 O O . TYR A 1 91 ? -9.782 2.604 -7.427 1.00 76.75 91 TYR A O 1
ATOM 693 N N . GLU A 1 92 ? -10.439 2.951 -9.537 1.00 76.44 92 GLU A N 1
ATOM 694 C CA . GLU A 1 92 ? -11.851 2.636 -9.260 1.00 76.44 92 GLU A CA 1
ATOM 695 C C . GLU A 1 92 ? -12.027 1.193 -8.767 1.00 76.44 92 GLU A C 1
ATOM 697 O O . GLU A 1 92 ? -12.762 0.960 -7.805 1.00 76.44 92 GLU A O 1
ATOM 702 N N . ALA A 1 93 ? -11.312 0.236 -9.368 1.00 78.19 93 ALA A N 1
ATOM 703 C CA . ALA A 1 93 ? -11.284 -1.148 -8.902 1.00 78.19 93 ALA A CA 1
ATOM 704 C C . ALA A 1 93 ? -10.681 -1.249 -7.493 1.00 78.19 93 ALA A C 1
ATOM 706 O O . ALA A 1 93 ? -11.259 -1.902 -6.625 1.00 78.19 93 ALA A O 1
ATOM 707 N N . ALA A 1 94 ? -9.587 -0.526 -7.225 1.00 82.69 94 ALA A N 1
ATOM 708 C CA . ALA A 1 94 ? -8.949 -0.474 -5.910 1.00 82.69 94 ALA A CA 1
ATOM 709 C C . ALA A 1 94 ? -9.921 -0.031 -4.803 1.00 82.69 94 ALA A C 1
ATOM 711 O O . ALA A 1 94 ? -9.918 -0.591 -3.706 1.00 82.69 94 ALA A O 1
ATOM 712 N N . LYS A 1 95 ? -10.821 0.919 -5.099 1.00 79.94 95 LYS A N 1
ATOM 713 C CA . LYS A 1 95 ? -11.829 1.376 -4.131 1.00 79.94 95 LYS A CA 1
ATOM 714 C C . LYS A 1 95 ? -12.735 0.264 -3.640 1.00 79.94 95 LYS A C 1
ATOM 716 O O . LYS A 1 95 ? -13.149 0.325 -2.486 1.00 79.94 95 LYS A O 1
ATOM 721 N N . GLN A 1 96 ? -13.074 -0.715 -4.476 1.00 81.31 96 GLN A N 1
ATOM 722 C CA . GLN A 1 96 ? -14.011 -1.776 -4.096 1.00 81.31 96 GLN A CA 1
ATOM 723 C C . GLN A 1 96 ? -13.502 -2.574 -2.891 1.00 81.31 96 GLN A C 1
ATOM 725 O O . GLN A 1 96 ? -14.293 -2.923 -2.019 1.00 81.31 96 GLN A O 1
ATOM 730 N N . TYR A 1 97 ? -12.184 -2.738 -2.791 1.00 81.06 97 TYR A N 1
ATOM 731 C CA . TYR A 1 97 ? -11.517 -3.500 -1.742 1.00 81.06 97 TYR A CA 1
ATOM 732 C C . TYR A 1 97 ? -11.540 -2.828 -0.364 1.00 81.06 97 TYR A C 1
ATOM 734 O O . TYR A 1 97 ? -11.685 -3.495 0.654 1.00 81.06 97 TYR A O 1
ATOM 742 N N . TRP A 1 98 ? -11.444 -1.496 -0.298 1.00 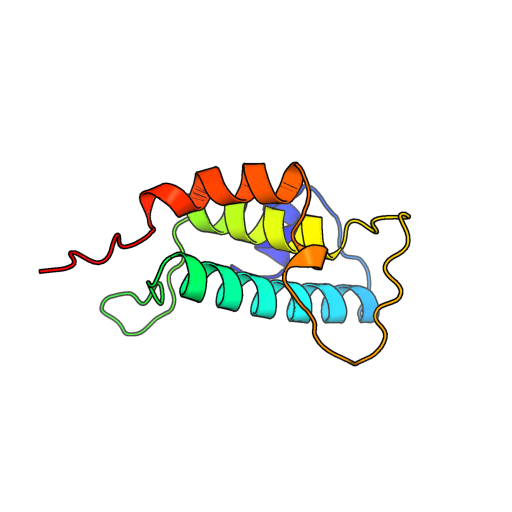75.81 98 TRP A N 1
ATOM 743 C CA . TRP A 1 98 ? -11.455 -0.780 0.987 1.00 75.81 98 TRP A CA 1
ATOM 744 C C . TRP A 1 98 ? -12.756 -0.024 1.265 1.00 75.81 98 TRP A C 1
ATOM 746 O O . TRP A 1 98 ? -12.928 0.535 2.348 1.00 75.81 98 TRP A O 1
ATOM 756 N N . LYS A 1 99 ? -13.702 0.011 0.317 1.00 77.38 99 LYS A N 1
ATOM 757 C CA . LYS A 1 99 ? -14.989 0.706 0.479 1.00 77.38 99 LYS A CA 1
ATOM 758 C C . LYS A 1 99 ? -15.786 0.166 1.666 1.00 77.38 99 LYS A C 1
ATOM 760 O O . LYS A 1 99 ? -16.388 0.964 2.375 1.00 77.38 99 LYS A O 1
ATOM 765 N N . AL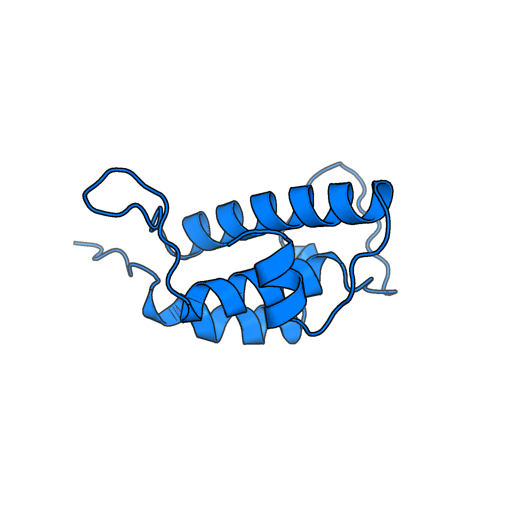A A 1 100 ? -15.753 -1.146 1.903 1.00 72.50 100 ALA A N 1
ATOM 766 C CA . ALA A 1 100 ? -16.412 -1.776 3.050 1.00 72.50 100 ALA A CA 1
ATOM 767 C C . ALA A 1 100 ? -15.766 -1.396 4.396 1.00 72.50 100 ALA A C 1
ATOM 769 O O . ALA A 1 100 ? -16.447 -1.312 5.413 1.00 72.50 100 ALA A O 1
ATOM 770 N N . HIS A 1 101 ? -14.463 -1.105 4.392 1.00 69.56 101 HIS A N 1
ATOM 771 C CA . HIS A 1 101 ? -13.703 -0.693 5.576 1.00 69.56 101 HIS A CA 1
ATOM 772 C C . HIS A 1 101 ? -13.711 0.815 5.816 1.00 69.56 101 HIS A C 1
ATOM 774 O O . HIS A 1 101 ? -13.173 1.288 6.823 1.00 69.56 101 HIS A O 1
ATOM 780 N N . ARG A 1 102 ? -14.315 1.582 4.904 1.00 70.19 102 ARG A N 1
ATOM 781 C CA . ARG A 1 102 ? -14.511 3.009 5.090 1.00 70.19 102 ARG A CA 1
ATOM 782 C C . ARG A 1 102 ? -15.443 3.194 6.273 1.00 70.19 102 ARG A C 1
ATOM 784 O O . ARG A 1 102 ? -16.627 2.872 6.186 1.00 70.19 102 ARG A O 1
ATOM 791 N N . ARG A 1 103 ? -14.919 3.745 7.370 1.00 60.38 103 ARG A N 1
ATOM 792 C CA . ARG A 1 103 ? -15.765 4.248 8.446 1.00 60.38 103 ARG A CA 1
ATOM 793 C C . ARG A 1 103 ? -16.588 5.379 7.851 1.00 60.38 103 ARG A C 1
ATOM 795 O O . ARG A 1 103 ? -16.095 6.488 7.649 1.00 60.38 103 ARG A O 1
ATOM 802 N N . VAL A 1 104 ? -17.834 5.068 7.503 1.00 54.00 104 VAL A N 1
ATOM 803 C CA . VAL A 1 104 ? -18.854 6.081 7.276 1.00 54.00 104 VAL A CA 1
ATOM 804 C C . VAL A 1 104 ? -18.928 6.801 8.608 1.00 54.00 104 VAL A C 1
ATOM 806 O O . VAL A 1 104 ? -19.294 6.190 9.611 1.00 54.00 104 VAL A O 1
ATOM 809 N N . GLY A 1 105 ? -18.450 8.044 8.656 1.00 48.75 105 GLY A N 1
ATOM 810 C CA . GLY A 1 105 ? -18.687 8.873 9.822 1.00 48.75 105 GLY A CA 1
ATOM 811 C C . GLY A 1 105 ? -20.184 8.815 10.074 1.00 48.75 105 GLY A C 1
ATOM 812 O O . GLY A 1 105 ? -20.963 9.209 9.206 1.00 48.75 105 GLY A O 1
ATOM 813 N N . VAL A 1 106 ? -20.586 8.244 11.206 1.00 43.75 106 VAL A N 1
ATOM 814 C CA . VAL A 1 106 ? -21.903 8.526 11.753 1.00 43.75 106 VAL A CA 1
ATOM 815 C C . VAL A 1 106 ? -21.840 10.016 12.045 1.00 43.75 106 VAL A C 1
ATOM 817 O O . VAL A 1 106 ? -21.227 10.439 13.020 1.00 43.75 106 VAL A O 1
ATOM 820 N N . VAL A 1 107 ? -22.349 10.809 11.106 1.00 40.34 107 VAL A N 1
ATOM 821 C CA . VAL A 1 107 ? -22.695 12.200 11.357 1.00 40.34 107 VAL A CA 1
ATOM 822 C C . VAL A 1 107 ? -23.931 12.109 12.242 1.00 40.34 107 VAL A C 1
ATOM 824 O O . VAL A 1 107 ? -25.036 11.899 11.747 1.00 40.34 107 VAL A O 1
ATOM 827 N N . GLY A 1 108 ? -23.688 12.080 13.551 1.00 34.75 108 GLY A N 1
ATOM 828 C CA . GLY A 1 108 ? -24.679 12.423 14.564 1.00 34.75 108 GLY A CA 1
ATOM 829 C C . GLY A 1 108 ? -24.759 13.931 14.709 1.00 34.75 108 GLY A C 1
ATOM 830 O O . GLY A 1 108 ? -23.717 14.589 14.475 1.00 34.75 108 GLY A O 1
#